Protein AF-A0A9D6AH22-F1 (afdb_monomer_lite)

pLDDT: mean 91.99, std 11.47, range [56.91, 98.75]

Structure (mmCIF, N/CA/C/O backbone):
data_AF-A0A9D6AH22-F1
#
_entry.id   AF-A0A9D6AH22-F1
#
loop_
_atom_site.group_PDB
_atom_site.id
_atom_site.type_symbol
_atom_site.label_atom_id
_atom_site.label_alt_id
_atom_si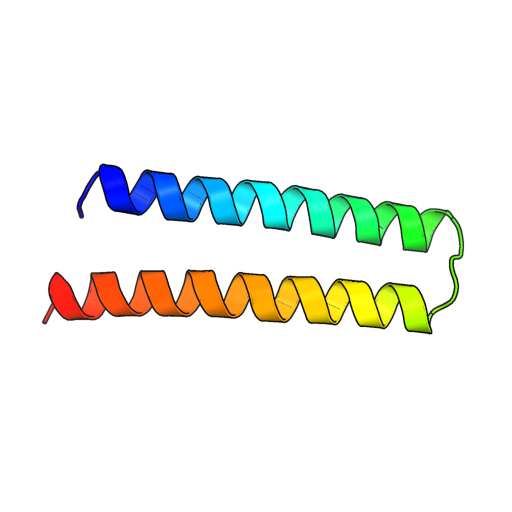te.label_comp_id
_atom_site.label_asym_id
_atom_site.label_entity_id
_atom_site.label_seq_id
_atom_site.pdbx_PDB_ins_code
_atom_site.Cartn_x
_atom_site.Cartn_y
_atom_site.Cartn_z
_atom_site.occupancy
_atom_site.B_iso_or_equiv
_atom_site.auth_seq_id
_atom_site.auth_comp_id
_atom_site.auth_asym_id
_atom_site.auth_atom_id
_atom_site.pdbx_PDB_model_num
ATOM 1 N N . MET A 1 1 ? 23.411 -3.353 -11.214 1.00 60.00 1 MET A N 1
ATOM 2 C CA . MET A 1 1 ? 22.156 -2.762 -10.691 1.00 60.00 1 MET A CA 1
ATOM 3 C C . MET A 1 1 ? 22.131 -1.276 -11.020 1.00 60.00 1 MET A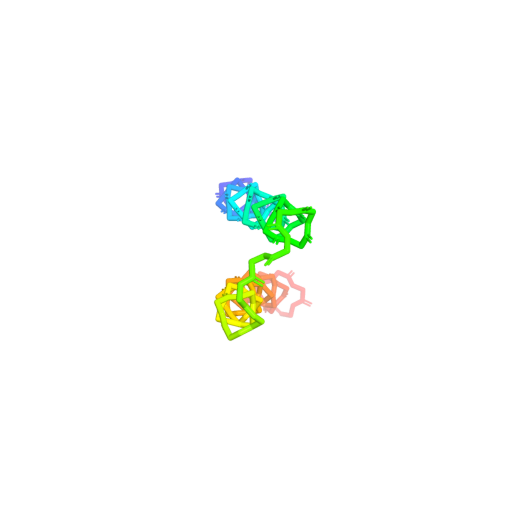 C 1
ATOM 5 O O . MET A 1 1 ? 22.948 -0.536 -10.487 1.00 60.00 1 MET A O 1
ATOM 9 N N . ASP A 1 2 ? 21.228 -0.844 -11.902 1.00 61.84 2 ASP A N 1
ATOM 10 C CA . ASP A 1 2 ? 21.120 0.560 -12.319 1.00 61.84 2 ASP A CA 1
ATOM 11 C C . ASP A 1 2 ? 20.530 1.443 -11.210 1.00 61.84 2 ASP A C 1
ATOM 13 O O . ASP A 1 2 ? 19.391 1.245 -10.777 1.00 61.84 2 ASP A O 1
ATOM 17 N N . ALA A 1 3 ? 21.267 2.477 -10.792 1.00 61.50 3 ALA A N 1
ATOM 18 C CA . ALA A 1 3 ? 20.864 3.389 -9.713 1.00 61.50 3 ALA A CA 1
ATOM 19 C C . ALA A 1 3 ? 19.479 4.035 -9.939 1.00 61.50 3 ALA A C 1
ATOM 21 O O . ALA A 1 3 ? 18.688 4.193 -9.008 1.00 61.50 3 ALA A O 1
ATOM 22 N N . LYS A 1 4 ? 19.138 4.333 -11.200 1.00 63.31 4 LYS A N 1
ATOM 23 C CA . LYS A 1 4 ? 17.860 4.951 -11.595 1.00 63.31 4 LYS A CA 1
ATOM 24 C C . LYS A 1 4 ? 16.658 4.007 -11.451 1.00 63.31 4 LYS A C 1
ATOM 26 O O . LYS A 1 4 ? 15.530 4.464 -11.254 1.00 63.31 4 LYS A O 1
ATOM 31 N N . ASN A 1 5 ? 16.870 2.693 -11.552 1.00 69.75 5 ASN A N 1
ATOM 32 C CA . ASN A 1 5 ? 15.795 1.712 -11.396 1.00 69.75 5 ASN A CA 1
ATOM 33 C C . ASN A 1 5 ? 15.522 1.409 -9.916 1.00 69.75 5 ASN A C 1
ATOM 35 O O . ASN A 1 5 ? 14.367 1.242 -9.511 1.00 69.75 5 ASN A O 1
ATOM 39 N N . SER A 1 6 ? 16.571 1.460 -9.093 1.00 78.44 6 SER A N 1
ATOM 40 C CA . SER A 1 6 ? 16.477 1.396 -7.633 1.00 78.44 6 SER A CA 1
ATOM 41 C C . SER A 1 6 ? 15.640 2.545 -7.058 1.00 78.44 6 SER A C 1
ATOM 43 O O . SER A 1 6 ? 14.756 2.306 -6.236 1.00 78.44 6 SER A O 1
ATOM 45 N N . GLU A 1 7 ? 15.811 3.776 -7.550 1.00 88.75 7 GLU A N 1
ATOM 46 C CA . GLU A 1 7 ? 15.039 4.938 -7.084 1.00 88.75 7 GLU A CA 1
ATOM 47 C C . GLU A 1 7 ? 13.526 4.789 -7.338 1.00 88.75 7 GLU A C 1
ATOM 49 O O . GLU A 1 7 ? 12.700 5.030 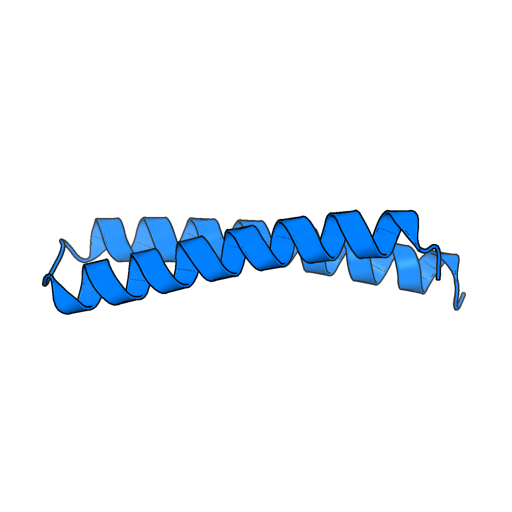-6.453 1.00 88.75 7 GLU A O 1
ATOM 54 N N . LYS A 1 8 ? 13.133 4.310 -8.528 1.00 90.88 8 LYS A N 1
ATOM 55 C CA . LYS A 1 8 ? 11.717 4.066 -8.860 1.00 90.88 8 LYS A CA 1
ATOM 56 C C . LYS A 1 8 ? 11.083 3.008 -7.957 1.00 90.88 8 LYS A C 1
ATOM 58 O O . LYS A 1 8 ? 9.918 3.157 -7.578 1.00 90.88 8 LYS A O 1
ATOM 63 N N . LYS A 1 9 ? 11.819 1.943 -7.625 1.00 93.75 9 LYS A N 1
ATOM 64 C CA . LYS A 1 9 ? 11.358 0.887 -6.708 1.00 93.75 9 LYS A CA 1
ATOM 65 C C . LYS A 1 9 ? 11.196 1.428 -5.293 1.00 93.75 9 LYS A C 1
ATOM 67 O O . LYS A 1 9 ? 10.137 1.233 -4.703 1.00 93.75 9 LYS A O 1
ATOM 72 N N . ILE A 1 10 ? 12.172 2.195 -4.802 1.00 95.94 10 ILE A N 1
ATOM 73 C CA . ILE A 1 10 ? 12.097 2.860 -3.494 1.00 95.94 10 ILE A CA 1
ATOM 74 C C . ILE A 1 10 ? 10.886 3.795 -3.423 1.00 95.94 10 ILE A C 1
ATOM 76 O O . ILE A 1 10 ? 10.126 3.737 -2.461 1.00 95.94 10 ILE A O 1
ATOM 80 N N . ASN A 1 11 ? 10.628 4.599 -4.456 1.00 96.31 11 ASN A N 1
ATOM 81 C CA . ASN A 1 11 ? 9.464 5.490 -4.474 1.00 96.31 11 ASN A CA 1
ATOM 82 C C . ASN A 1 11 ? 8.129 4.728 -4.437 1.00 96.31 11 ASN A C 1
ATOM 84 O O . ASN A 1 11 ? 7.172 5.189 -3.814 1.00 96.31 11 ASN A O 1
ATOM 88 N N . ARG A 1 12 ? 8.047 3.548 -5.065 1.00 96.56 12 ARG A N 1
ATOM 89 C CA . ARG A 1 12 ? 6.867 2.671 -4.958 1.00 96.56 12 ARG A CA 1
ATOM 90 C C . ARG A 1 12 ? 6.726 2.095 -3.554 1.00 96.56 12 ARG A C 1
ATOM 92 O O . ARG A 1 12 ? 5.629 2.139 -3.010 1.00 96.56 12 ARG A O 1
ATOM 99 N N . LEU A 1 13 ? 7.821 1.626 -2.960 1.00 97.94 13 LEU A N 1
ATOM 100 C CA . LEU A 1 13 ? 7.832 1.103 -1.593 1.00 97.94 13 LEU A CA 1
ATOM 101 C C . LEU A 1 13 ? 7.412 2.170 -0.570 1.00 97.94 13 LEU A C 1
ATOM 103 O O . LEU A 1 13 ? 6.548 1.892 0.252 1.00 97.94 13 LEU A O 1
ATOM 107 N N . LYS A 1 14 ? 7.898 3.413 -0.687 1.00 98.19 14 LYS A N 1
ATOM 108 C CA . LYS A 1 14 ? 7.471 4.542 0.168 1.00 98.19 14 LYS A CA 1
ATOM 109 C C . LYS A 1 14 ? 5.967 4.826 0.077 1.00 98.19 14 LYS A C 1
ATOM 111 O O . LYS A 1 14 ? 5.328 5.156 1.073 1.00 98.19 14 LYS A O 1
ATOM 116 N N . ARG A 1 15 ? 5.376 4.699 -1.117 1.00 98.12 15 ARG A N 1
ATOM 117 C CA . ARG A 1 15 ? 3.918 4.832 -1.289 1.00 98.12 15 ARG A CA 1
ATOM 118 C C . ARG A 1 15 ? 3.171 3.689 -0.607 1.00 98.12 15 ARG A C 1
ATOM 120 O O . ARG A 1 15 ? 2.191 3.953 0.081 1.00 98.12 15 ARG A O 1
ATOM 127 N N . ILE A 1 16 ? 3.651 2.456 -0.769 1.00 98.56 16 ILE A N 1
ATOM 128 C CA . ILE A 1 16 ? 3.073 1.266 -0.131 1.00 98.56 16 ILE A CA 1
ATOM 129 C C . ILE A 1 16 ? 3.137 1.385 1.396 1.00 98.56 16 ILE A C 1
ATOM 131 O O . ILE A 1 16 ? 2.143 1.131 2.063 1.00 98.56 16 ILE A O 1
ATOM 135 N N . GLU A 1 17 ? 4.256 1.850 1.951 1.00 98.62 17 GLU A N 1
ATOM 136 C CA . GLU A 1 17 ? 4.397 2.138 3.384 1.00 98.62 17 GLU A CA 1
ATOM 137 C C . GLU A 1 17 ? 3.321 3.126 3.870 1.00 98.62 17 GLU A C 1
ATOM 139 O O . GLU A 1 17 ? 2.663 2.896 4.884 1.00 98.62 17 GLU A O 1
ATOM 144 N N . GLY A 1 18 ? 3.079 4.201 3.110 1.00 98.62 18 GLY A N 1
ATOM 145 C CA . GLY A 1 18 ? 1.992 5.142 3.384 1.00 98.62 18 GLY A CA 1
ATOM 146 C C . GLY A 1 18 ? 0.606 4.489 3.382 1.00 98.62 18 GLY A C 1
ATOM 147 O O . GLY A 1 18 ? -0.196 4.776 4.269 1.00 98.62 18 GLY A O 1
ATOM 148 N N . GLN A 1 19 ? 0.341 3.585 2.436 1.00 98.50 19 GLN A N 1
ATOM 149 C CA . GLN A 1 19 ? -0.917 2.832 2.375 1.00 98.50 19 GLN A CA 1
ATOM 150 C C . GLN A 1 19 ? -1.078 1.890 3.574 1.00 98.50 19 GLN A C 1
ATOM 152 O O . GLN A 1 19 ? -2.149 1.856 4.172 1.00 98.50 19 GLN A O 1
ATOM 157 N N . VAL A 1 20 ? -0.017 1.180 3.973 1.00 98.69 20 VAL A N 1
ATOM 158 C CA . VAL A 1 20 ? -0.030 0.294 5.151 1.00 98.69 20 VAL A CA 1
ATOM 159 C C . VAL A 1 20 ? -0.300 1.088 6.428 1.00 98.69 20 VAL A C 1
ATOM 161 O O . VAL A 1 20 ? -1.141 0.681 7.226 1.00 98.69 20 VAL A O 1
ATOM 164 N N . ARG A 1 21 ? 0.323 2.264 6.596 1.00 98.69 21 ARG A N 1
ATOM 165 C CA . ARG A 1 21 ? -0.010 3.173 7.707 1.00 98.69 21 ARG A CA 1
ATOM 166 C C . ARG A 1 21 ? -1.469 3.629 7.672 1.00 98.69 21 ARG A C 1
ATOM 168 O O . ARG A 1 21 ? -2.080 3.758 8.724 1.00 98.69 21 ARG A O 1
ATOM 175 N N . GLY A 1 22 ? -2.021 3.875 6.485 1.00 98.56 22 GLY A N 1
ATOM 176 C CA . GLY A 1 22 ? -3.441 4.193 6.319 1.00 98.56 22 GLY A CA 1
ATOM 177 C C . GLY A 1 22 ? -4.346 3.053 6.787 1.00 98.56 22 GLY A C 1
ATOM 178 O O . GLY A 1 22 ? -5.282 3.295 7.538 1.00 98.56 22 GLY A O 1
ATOM 179 N N . ILE A 1 23 ? -4.024 1.812 6.414 1.00 98.62 23 ILE A N 1
ATOM 180 C CA . ILE A 1 23 ? -4.758 0.616 6.855 1.00 98.62 23 ILE A CA 1
ATOM 181 C C . ILE A 1 23 ? -4.704 0.466 8.378 1.00 98.62 23 ILE A C 1
ATOM 183 O O . ILE A 1 23 ? -5.734 0.192 8.982 1.00 98.62 23 ILE A O 1
ATOM 187 N N . ALA A 1 24 ? -3.541 0.680 9.001 1.00 98.75 24 ALA A N 1
ATOM 188 C CA . ALA A 1 24 ? -3.411 0.618 10.458 1.00 98.75 24 ALA A CA 1
ATOM 189 C C . ALA A 1 24 ? -4.367 1.601 11.157 1.00 98.75 24 ALA A C 1
ATOM 191 O O . ALA A 1 24 ? -5.128 1.187 12.024 1.00 98.75 24 ALA A O 1
ATOM 192 N N . ARG A 1 25 ? -4.427 2.859 10.693 1.00 98.69 25 ARG A N 1
ATOM 193 C CA . ARG A 1 25 ? -5.394 3.847 11.208 1.00 98.69 25 ARG A CA 1
ATOM 194 C C . ARG A 1 25 ? -6.837 3.417 10.988 1.00 98.69 25 ARG A C 1
ATOM 196 O O . ARG A 1 25 ? -7.658 3.588 11.871 1.00 98.69 25 ARG A O 1
ATOM 203 N N . MET A 1 26 ? -7.152 2.824 9.833 1.00 98.56 26 MET A N 1
ATOM 204 C CA . MET A 1 26 ? -8.511 2.340 9.582 1.00 98.56 26 MET A CA 1
ATOM 205 C C . MET A 1 26 ? -8.934 1.254 10.576 1.00 98.56 26 MET A C 1
ATOM 207 O O . MET A 1 26 ? -10.100 1.198 10.947 1.00 98.56 26 MET A O 1
ATOM 211 N N . VAL A 1 27 ? -7.999 0.400 10.996 1.00 98.50 27 VAL A N 1
ATOM 212 C CA . VAL A 1 27 ? -8.244 -0.613 12.030 1.00 98.50 27 VAL A CA 1
ATOM 213 C C . VAL A 1 27 ? -8.408 0.043 13.404 1.00 98.50 27 VAL A C 1
ATOM 215 O O . VAL A 1 27 ? -9.328 -0.313 14.129 1.00 98.50 27 VAL A O 1
ATOM 218 N N . GLU A 1 28 ? -7.560 1.015 13.750 1.00 98.62 28 GLU A N 1
ATOM 219 C CA . GLU A 1 28 ? -7.663 1.781 15.007 1.00 98.62 28 GLU A CA 1
ATOM 220 C C . GLU A 1 28 ? -8.989 2.553 15.119 1.00 98.62 28 GLU A C 1
ATOM 222 O O . GLU A 1 28 ? -9.554 2.664 16.203 1.00 98.62 28 GLU A O 1
ATOM 227 N N . GLU A 1 29 ? -9.496 3.059 13.995 1.00 98.38 29 GLU A N 1
ATOM 228 C CA . GLU A 1 29 ? -10.757 3.801 13.882 1.00 98.38 29 GLU A CA 1
ATOM 229 C C . GLU A 1 29 ? -11.998 2.893 13.745 1.00 98.38 29 GLU A C 1
ATOM 231 O O . GLU A 1 29 ? -13.090 3.403 13.500 1.00 98.38 29 GLU A O 1
ATOM 236 N N . ASP A 1 30 ? -11.842 1.567 13.854 1.00 97.25 30 ASP A N 1
ATOM 237 C CA . ASP A 1 30 ? -12.910 0.565 13.681 1.00 97.25 30 ASP A CA 1
ATOM 238 C C . ASP A 1 30 ? -13.728 0.765 12.385 1.00 97.25 30 ASP A C 1
ATOM 240 O O . ASP A 1 30 ? -14.958 0.675 12.331 1.00 97.25 30 ASP A O 1
ATOM 244 N N . ARG A 1 31 ? -13.025 1.096 11.291 1.00 97.62 31 ARG A N 1
ATOM 245 C CA . ARG A 1 31 ? -13.628 1.283 9.966 1.00 97.62 31 ARG A CA 1
ATOM 246 C C . ARG A 1 31 ? -14.252 -0.016 9.463 1.00 97.62 31 ARG A C 1
ATOM 248 O O . ARG A 1 31 ? -13.779 -1.117 9.733 1.00 97.62 31 ARG A O 1
ATOM 255 N N . TYR A 1 32 ? -15.248 0.127 8.588 1.00 98.19 32 TYR A N 1
ATOM 256 C CA . TYR A 1 32 ? -15.933 -1.007 7.976 1.00 98.19 32 TYR A CA 1
ATOM 257 C C . TYR A 1 32 ? -14.964 -2.013 7.336 1.00 98.19 32 TYR A C 1
ATOM 259 O O . TYR A 1 32 ? -14.125 -1.659 6.501 1.00 98.19 32 TYR A O 1
ATOM 267 N N . CYS A 1 33 ? -15.110 -3.290 7.698 1.00 98.31 33 CYS A N 1
ATOM 268 C CA . CYS A 1 33 ? -14.153 -4.337 7.344 1.00 98.31 33 CYS A CA 1
ATOM 269 C C . CYS A 1 33 ? -13.935 -4.465 5.829 1.00 98.31 33 CYS A C 1
ATOM 271 O O . CYS A 1 33 ? -12.817 -4.722 5.386 1.00 98.31 33 CYS A O 1
ATOM 273 N N . ILE A 1 34 ? -14.976 -4.252 5.018 1.00 98.38 34 ILE A N 1
ATOM 274 C CA . ILE A 1 34 ? -14.868 -4.319 3.553 1.00 98.38 34 ILE A CA 1
ATOM 275 C C . ILE A 1 34 ? -13.953 -3.218 3.003 1.00 98.38 34 ILE A C 1
ATOM 277 O O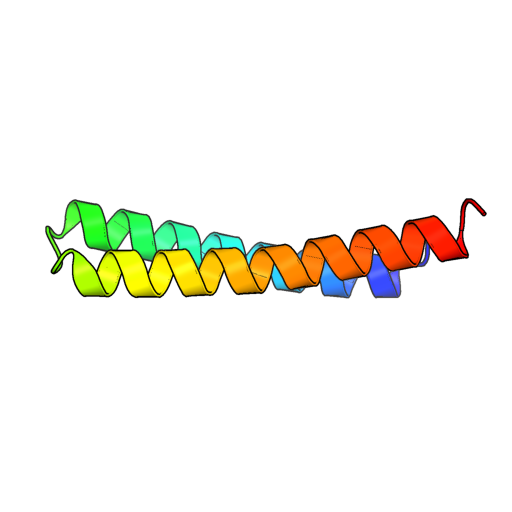 . ILE A 1 34 ? -13.173 -3.479 2.088 1.00 98.38 34 ILE A O 1
ATOM 281 N N . ASP A 1 35 ? -13.970 -2.017 3.582 1.00 98.31 35 ASP A N 1
ATOM 282 C CA . ASP A 1 35 ? -13.069 -0.938 3.165 1.00 98.31 35 ASP A CA 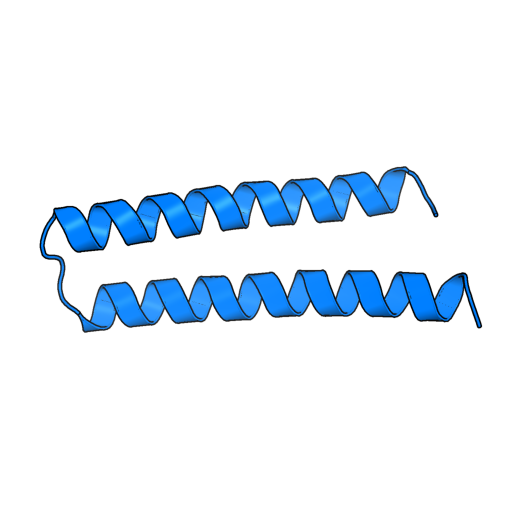1
ATOM 283 C C . ASP A 1 35 ? -11.614 -1.288 3.475 1.00 98.31 35 ASP A C 1
ATOM 285 O O . ASP A 1 35 ? -10.729 -1.083 2.640 1.00 98.31 35 ASP A O 1
ATOM 289 N N . ILE A 1 36 ? -11.368 -1.852 4.661 1.00 98.69 36 ILE A N 1
ATOM 290 C CA . ILE A 1 36 ? -10.042 -2.320 5.080 1.00 98.69 36 ILE A CA 1
ATOM 291 C C . ILE A 1 36 ? -9.547 -3.400 4.110 1.00 98.69 36 ILE A C 1
ATOM 293 O O . ILE A 1 36 ? -8.430 -3.311 3.594 1.00 98.69 36 ILE A O 1
ATOM 297 N N . LEU A 1 37 ? -10.395 -4.383 3.789 1.00 98.69 37 LEU A N 1
ATOM 298 C CA . LEU A 1 37 ? -10.073 -5.443 2.833 1.00 98.69 37 LEU A CA 1
ATOM 299 C C . LEU A 1 37 ? -9.770 -4.888 1.434 1.00 98.69 37 LEU A C 1
ATOM 301 O O . LEU A 1 37 ? -8.816 -5.338 0.796 1.00 98.69 37 LEU A O 1
ATOM 305 N N . HIS A 1 38 ? -10.512 -3.885 0.958 1.00 98.69 38 HIS A N 1
ATOM 306 C CA . HIS A 1 38 ? -10.209 -3.215 -0.309 1.00 98.69 38 HIS A CA 1
ATOM 307 C C . HIS A 1 38 ? -8.832 -2.536 -0.295 1.00 98.69 38 HIS A C 1
ATOM 309 O O . HIS A 1 38 ? -8.069 -2.685 -1.254 1.00 98.69 38 HIS A O 1
ATOM 315 N N . GLN A 1 39 ? -8.469 -1.846 0.791 1.00 98.62 39 GLN A N 1
ATOM 316 C CA . GLN A 1 39 ? -7.146 -1.222 0.902 1.00 98.62 39 GLN A CA 1
ATOM 317 C C . GLN A 1 39 ? -6.018 -2.260 0.975 1.00 98.62 39 GLN A C 1
ATOM 319 O O . GLN A 1 39 ? -4.989 -2.098 0.315 1.00 98.62 39 GLN A O 1
ATOM 324 N N . ILE A 1 40 ? -6.221 -3.370 1.690 1.00 98.69 40 ILE A N 1
ATOM 325 C CA . ILE A 1 40 ? -5.268 -4.491 1.713 1.00 98.69 40 ILE A CA 1
ATOM 326 C C . ILE A 1 40 ? -5.059 -5.054 0.301 1.00 98.69 40 ILE A C 1
ATOM 328 O O . ILE A 1 40 ? -3.919 -5.285 -0.113 1.00 98.69 40 ILE A O 1
ATOM 332 N N . GLN A 1 41 ? -6.129 -5.241 -0.478 1.00 98.69 41 GLN A N 1
ATOM 333 C CA . GLN A 1 41 ? -6.011 -5.698 -1.866 1.00 98.69 41 GLN A CA 1
ATOM 334 C C . GLN A 1 41 ? -5.223 -4.710 -2.738 1.00 98.69 41 GLN A C 1
ATOM 336 O O . GLN A 1 41 ? -4.371 -5.131 -3.526 1.00 98.69 41 GLN A O 1
ATOM 341 N N . ALA A 1 42 ? -5.432 -3.403 -2.555 1.00 98.44 42 ALA A N 1
ATOM 342 C CA . ALA A 1 42 ? -4.668 -2.373 -3.255 1.00 98.44 42 ALA A CA 1
ATOM 343 C C . ALA A 1 42 ? -3.163 -2.445 -2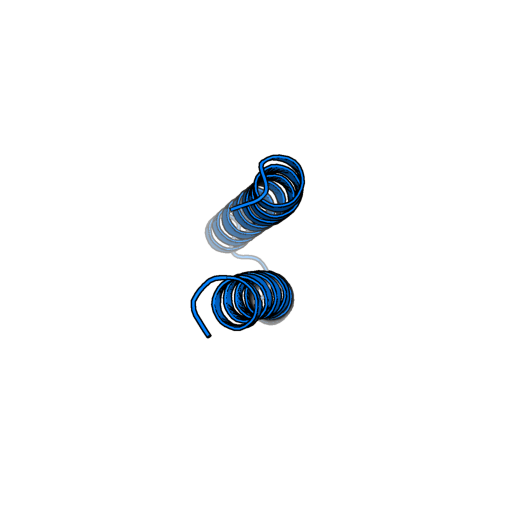.930 1.00 98.44 42 ALA A C 1
ATOM 345 O O . ALA A 1 42 ? -2.331 -2.369 -3.841 1.00 98.44 42 ALA A O 1
ATOM 346 N N . VAL A 1 43 ? -2.807 -2.666 -1.660 1.00 98.56 43 VAL A N 1
ATOM 347 C CA . VAL A 1 43 ? -1.414 -2.867 -1.224 1.00 98.56 43 VAL A CA 1
ATOM 348 C C . VAL A 1 43 ? -0.807 -4.125 -1.845 1.00 98.56 43 VAL A C 1
ATOM 350 O O . VAL A 1 43 ? 0.298 -4.061 -2.387 1.00 98.56 43 VAL A O 1
ATOM 353 N N . ARG A 1 44 ? -1.529 -5.255 -1.848 1.00 98.56 44 ARG A N 1
ATOM 354 C CA . ARG A 1 44 ? -1.061 -6.504 -2.483 1.00 98.56 44 ARG A CA 1
ATOM 355 C C . ARG A 1 44 ? -0.759 -6.304 -3.970 1.00 98.56 44 ARG A C 1
ATOM 357 O O . ARG A 1 44 ? 0.304 -6.707 -4.443 1.00 98.56 44 ARG A O 1
ATOM 364 N N . ALA A 1 45 ? -1.646 -5.627 -4.699 1.00 98.50 45 ALA A N 1
ATOM 365 C CA . ALA A 1 45 ? -1.440 -5.325 -6.115 1.00 98.50 45 ALA A CA 1
ATOM 366 C C . ALA A 1 45 ? -0.237 -4.392 -6.350 1.00 98.50 45 ALA A C 1
ATOM 368 O O . ALA A 1 45 ? 0.501 -4.546 -7.326 1.00 98.50 45 ALA A O 1
ATOM 369 N N . ALA A 1 46 ? -0.014 -3.422 -5.460 1.00 98.00 46 ALA A N 1
ATOM 370 C CA . ALA A 1 46 ? 1.140 -2.534 -5.533 1.00 98.00 46 ALA A CA 1
ATOM 371 C C . ALA A 1 46 ? 2.461 -3.279 -5.269 1.00 98.00 46 ALA A C 1
ATOM 373 O O . ALA A 1 46 ? 3.426 -3.074 -6.011 1.00 98.00 46 ALA A O 1
ATOM 374 N N . LEU A 1 47 ? 2.489 -4.178 -4.278 1.00 98.25 47 LEU A N 1
ATOM 375 C CA . LEU A 1 47 ? 3.645 -5.026 -3.969 1.00 98.25 47 LEU A CA 1
ATOM 376 C C . LEU A 1 47 ? 3.999 -5.959 -5.130 1.00 98.25 47 LEU A C 1
ATOM 378 O O . LEU A 1 47 ? 5.157 -5.984 -5.538 1.00 98.25 47 LEU A O 1
ATOM 382 N N . SER A 1 48 ? 3.012 -6.618 -5.743 1.00 98.19 48 SER A N 1
ATOM 383 C CA . SER A 1 48 ? 3.234 -7.493 -6.907 1.00 98.19 48 SER A CA 1
ATOM 384 C C . SER A 1 48 ? 3.910 -6.761 -8.081 1.00 98.19 48 SER A C 1
ATOM 386 O O . SER A 1 48 ? 4.769 -7.308 -8.779 1.00 98.19 48 SER A O 1
ATOM 388 N N . LYS A 1 49 ? 3.611 -5.466 -8.273 1.00 96.44 49 LYS A N 1
ATOM 389 C CA . LYS A 1 49 ? 4.298 -4.636 -9.280 1.00 96.44 49 LYS A CA 1
ATOM 390 C C . LYS A 1 49 ? 5.763 -4.366 -8.930 1.00 96.44 49 LYS A C 1
ATOM 392 O O . LYS A 1 49 ? 6.577 -4.229 -9.842 1.00 96.44 49 LYS A O 1
ATOM 397 N N . VAL A 1 50 ? 6.096 -4.221 -7.646 1.00 96.25 50 VAL A N 1
ATOM 398 C CA . VAL A 1 50 ? 7.486 -4.043 -7.195 1.00 96.25 50 VAL A CA 1
ATOM 399 C C . VAL A 1 50 ? 8.251 -5.353 -7.335 1.00 96.25 50 VAL A C 1
ATOM 401 O O . VAL A 1 50 ? 9.332 -5.347 -7.915 1.00 96.25 50 VAL A O 1
ATOM 404 N N . GLU A 1 51 ? 7.661 -6.463 -6.899 1.00 96.38 51 GLU A N 1
ATOM 405 C CA . GLU A 1 51 ? 8.197 -7.818 -7.060 1.00 96.38 51 GLU A CA 1
ATOM 406 C C . GLU A 1 51 ? 8.533 -8.113 -8.526 1.00 96.38 51 GLU A C 1
ATOM 408 O O . GLU A 1 51 ? 9.678 -8.420 -8.851 1.00 96.38 51 GLU A O 1
ATOM 413 N N . SER A 1 52 ? 7.583 -7.881 -9.437 1.00 95.44 52 SER A N 1
ATOM 414 C CA . SER A 1 52 ? 7.797 -8.049 -10.881 1.00 95.44 52 SER A CA 1
ATOM 415 C C . SER A 1 52 ? 8.965 -7.206 -11.405 1.00 95.44 52 SER A C 1
ATOM 417 O O . SER A 1 52 ? 9.703 -7.636 -12.288 1.00 95.44 52 SER A O 1
ATOM 419 N N . ALA A 1 53 ? 9.151 -5.990 -10.884 1.00 92.56 53 ALA A N 1
ATOM 420 C CA . ALA A 1 53 ? 10.270 -5.137 -11.271 1.00 92.56 53 ALA A CA 1
ATOM 421 C C . ALA A 1 53 ? 11.606 -5.630 -10.690 1.00 92.56 53 ALA A C 1
ATOM 423 O O . ALA A 1 53 ? 12.648 -5.447 -11.310 1.00 92.56 53 ALA A O 1
ATOM 424 N N . VAL A 1 54 ? 11.613 -6.229 -9.499 1.00 92.44 54 VAL A N 1
ATOM 425 C CA . VAL A 1 54 ? 12.811 -6.860 -8.921 1.00 92.44 54 VAL A CA 1
ATOM 426 C C . VAL A 1 54 ? 13.206 -8.096 -9.722 1.00 92.44 54 VAL A C 1
ATOM 428 O O . VAL A 1 54 ? 14.369 -8.209 -10.096 1.00 92.44 54 VAL A O 1
ATOM 431 N N . LEU A 1 55 ? 12.240 -8.947 -10.073 1.00 93.06 55 LEU A N 1
ATOM 432 C CA . LEU A 1 55 ? 12.473 -10.131 -10.900 1.00 93.06 55 LEU A CA 1
ATOM 433 C C . LEU A 1 55 ? 13.028 -9.775 -12.283 1.00 93.06 55 LEU A C 1
ATOM 435 O O . LEU A 1 55 ? 13.981 -10.404 -12.731 1.00 93.06 55 LEU A O 1
ATOM 439 N N . LYS A 1 56 ? 12.491 -8.736 -12.938 1.00 89.75 56 LYS A N 1
ATOM 440 C CA . LYS A 1 56 ? 13.019 -8.253 -14.227 1.00 89.75 56 LYS A CA 1
ATOM 441 C C . LYS A 1 56 ? 14.481 -7.822 -14.136 1.00 89.75 56 LYS A C 1
ATOM 443 O O . LYS A 1 56 ? 15.261 -8.165 -15.014 1.00 89.75 56 LYS A O 1
ATOM 448 N N . ASP A 1 57 ? 14.855 -7.106 -13.078 1.00 87.75 57 ASP A N 1
ATOM 449 C CA . ASP A 1 57 ? 16.247 -6.685 -12.891 1.00 87.75 57 ASP A CA 1
ATOM 450 C C . ASP A 1 57 ? 17.167 -7.873 -12.621 1.00 87.75 57 ASP A C 1
ATOM 452 O O . ASP A 1 57 ? 18.293 -7.885 -13.105 1.00 87.75 57 ASP A O 1
ATOM 456 N N . HIS A 1 58 ? 16.698 -8.870 -11.869 1.00 85.81 58 HIS A N 1
ATOM 457 C CA . HIS A 1 58 ? 17.456 -10.097 -11.644 1.00 85.81 58 HIS A CA 1
ATOM 458 C C . HIS A 1 58 ? 17.685 -10.854 -12.958 1.00 85.81 58 HIS A C 1
ATOM 460 O O . HIS A 1 58 ? 18.825 -11.176 -13.281 1.00 85.81 58 HIS A O 1
ATOM 466 N N . ALA A 1 59 ? 16.626 -11.048 -13.749 1.00 88.31 59 ALA A N 1
ATOM 467 C CA . ALA A 1 59 ? 16.697 -11.728 -15.039 1.00 88.31 59 ALA A CA 1
ATOM 468 C C . ALA A 1 59 ? 17.580 -11.004 -16.070 1.00 88.31 59 ALA A C 1
ATOM 470 O O . ALA A 1 59 ? 18.104 -11.654 -16.958 1.00 88.31 59 ALA A O 1
ATOM 471 N N . ALA A 1 60 ? 17.738 -9.679 -15.969 1.00 82.44 60 ALA A N 1
ATOM 472 C CA . ALA A 1 60 ? 18.579 -8.892 -16.875 1.00 82.44 60 ALA A CA 1
ATOM 473 C C . ALA A 1 60 ? 20.032 -8.707 -16.392 1.00 82.44 60 ALA A C 1
ATOM 475 O O . ALA A 1 60 ? 20.866 -8.222 -17.152 1.00 82.44 60 ALA A O 1
ATOM 476 N N . CYS A 1 61 ? 20.327 -8.995 -15.119 1.00 71.12 61 CYS A N 1
ATOM 477 C CA . CYS A 1 61 ? 21.637 -8.736 -14.507 1.00 71.12 61 CYS A CA 1
ATOM 478 C C . CYS A 1 61 ? 22.398 -10.012 -14.134 1.00 71.12 61 CYS A C 1
ATOM 480 O O . CYS A 1 61 ? 23.625 -9.983 -14.069 1.00 71.12 61 CYS A O 1
ATOM 482 N N . CYS A 1 62 ? 21.689 -11.088 -13.796 1.00 70.62 62 CYS A N 1
ATOM 483 C CA . CYS A 1 62 ? 22.275 -12.311 -13.244 1.00 70.62 62 CYS A CA 1
ATOM 484 C C . CYS A 1 62 ? 22.124 -13.529 -14.164 1.00 70.62 62 CYS A C 1
ATOM 486 O O . CYS A 1 62 ? 22.667 -14.582 -13.835 1.00 70.62 62 CYS A O 1
ATOM 488 N N . VAL A 1 63 ? 21.390 -13.391 -15.269 1.00 56.91 63 VAL A N 1
ATOM 489 C CA . VAL A 1 63 ? 21.182 -14.408 -16.309 1.00 56.91 63 VAL A CA 1
ATOM 490 C C . VAL A 1 63 ? 21.554 -13.808 -17.656 1.00 56.91 63 VAL A C 1
ATOM 492 O O . VAL A 1 63 ? 21.335 -12.585 -17.821 1.00 56.91 63 VAL A O 1
#

Foldseek 3Di:
DDPVLVVVLVVLVVVLVVLVVVLVVCVVVVHDVVVSVVSVVVSVVSVVVSVVSVVVCCVVPVD

Secondary structure (DSSP, 8-state):
--HHHHHHHHHHHHHHHHHHHHHHHHHHTT--HHHHHHHHHHHHHHHHHHHHHHHHHHHHH--

Radius of gyration: 14.86 Å; chains: 1; bounding box: 38×20×32 Å

Sequence (63 aa):
MDAKNSEKKINRLKRIEGQVRGIARMVEEDRYCIDILHQIQAVRAALSKVESAVLKDHAACCV